Protein AF-A0A5D0I1N1-F1 (afdb_monomer)

pLDDT: mean 94.29, std 5.87, range [53.25, 98.69]

Foldseek 3Di:
DQAPVQLVVLVVCLVVVDAAEAEEQAQDHHPCLQQPDDCVVPNCVVVVVSVVVSVVSRYHYHYNDDDPPPHDVVVCVVDPDDDDPPPDPDDDFDPDPCCPPPPNDDSSLVSNQVSCVVVVHDDDD

Radius of gyration: 16.68 Å; Cα contacts (8 Å, |Δi|>4): 139; chains: 1; bounding box: 36×32×47 Å

Structure (mmCIF, N/CA/C/O backbone):
data_AF-A0A5D0I1N1-F1
#
_entry.id   AF-A0A5D0I1N1-F1
#
loop_
_atom_site.group_PDB
_atom_site.id
_atom_site.type_symbol
_atom_site.label_atom_id
_atom_site.label_alt_id
_atom_site.label_comp_id
_atom_site.label_asym_id
_atom_site.label_entity_id
_atom_site.label_seq_id
_atom_site.pdbx_PDB_ins_code
_atom_site.Cartn_x
_atom_site.Cartn_y
_atom_site.Cartn_z
_atom_site.occupancy
_atom_site.B_iso_or_equiv
_atom_site.auth_seq_id
_atom_site.auth_comp_id
_atom_site.auth_asym_id
_atom_site.auth_atom_id
_atom_site.pdbx_PDB_model_num
ATOM 1 N N . GLY A 1 1 ? -4.688 -3.437 1.118 1.00 97.38 1 GLY A N 1
ATOM 2 C CA . GLY A 1 1 ? -3.971 -2.578 0.165 1.00 97.38 1 GLY A CA 1
ATOM 3 C C . GLY A 1 1 ? -4.110 -1.137 0.588 1.00 97.38 1 GLY A C 1
ATOM 4 O O . GLY A 1 1 ? -5.180 -0.739 1.041 1.00 97.38 1 GLY A O 1
ATOM 5 N N . SER A 1 2 ? -3.038 -0.367 0.449 1.00 98.06 2 SER A N 1
ATOM 6 C CA . SER A 1 2 ? -2.906 0.991 0.983 1.00 98.06 2 SER A CA 1
ATOM 7 C C . SER A 1 2 ? -2.834 2.085 -0.090 1.00 98.06 2 SER A C 1
ATOM 9 O O . SER A 1 2 ? -2.316 3.178 0.135 1.00 98.06 2 SER A O 1
ATOM 11 N N . GLY A 1 3 ? -3.381 1.802 -1.275 1.00 97.75 3 GLY A N 1
ATOM 12 C CA . GLY A 1 3 ? -3.619 2.821 -2.296 1.00 97.75 3 GLY A CA 1
ATOM 13 C C . GLY A 1 3 ? -4.679 3.856 -1.872 1.00 97.75 3 GLY A C 1
ATOM 14 O O . GLY A 1 3 ? -5.233 3.767 -0.772 1.00 97.75 3 GLY A O 1
ATOM 15 N N . PRO A 1 4 ? -5.033 4.806 -2.759 1.00 97.69 4 PRO A N 1
ATOM 16 C CA . PRO A 1 4 ? -5.960 5.900 -2.447 1.00 97.69 4 PRO A CA 1
ATOM 17 C C . PRO A 1 4 ? -7.281 5.431 -1.825 1.00 97.69 4 PRO A C 1
ATOM 19 O O . PRO A 1 4 ? -7.731 5.994 -0.831 1.00 97.69 4 PRO A O 1
ATOM 22 N N . ALA A 1 5 ? -7.864 4.357 -2.372 1.00 98.31 5 ALA A N 1
ATOM 23 C CA . ALA A 1 5 ? -9.110 3.778 -1.875 1.00 98.31 5 ALA A CA 1
ATOM 24 C C . ALA A 1 5 ? -8.976 3.246 -0.438 1.00 98.31 5 ALA A C 1
ATOM 26 O O . ALA A 1 5 ? -9.837 3.519 0.397 1.00 98.31 5 ALA A O 1
ATOM 27 N N . GLY A 1 6 ? -7.882 2.541 -0.132 1.00 98.38 6 GLY A N 1
ATOM 28 C CA . GLY A 1 6 ? -7.627 1.999 1.203 1.00 98.38 6 GLY A CA 1
ATOM 29 C C . GLY A 1 6 ? -7.406 3.100 2.239 1.00 98.38 6 GLY A C 1
ATOM 30 O O . GLY A 1 6 ? -7.993 3.052 3.314 1.00 98.38 6 GLY A O 1
ATOM 31 N N . LEU A 1 7 ? -6.631 4.135 1.894 1.00 98.38 7 LEU A N 1
ATOM 32 C CA . LEU A 1 7 ? -6.376 5.271 2.789 1.00 98.38 7 LEU A CA 1
ATOM 33 C C . LEU A 1 7 ? -7.636 6.104 3.050 1.00 98.38 7 LEU A C 1
ATOM 35 O O . LEU A 1 7 ? -7.888 6.495 4.188 1.00 98.38 7 LEU A O 1
ATOM 39 N N . ALA A 1 8 ? -8.436 6.365 2.012 1.00 98.31 8 ALA A N 1
ATOM 40 C CA . ALA A 1 8 ? -9.696 7.087 2.157 1.00 98.31 8 ALA A CA 1
ATOM 41 C C . ALA A 1 8 ? -10.694 6.300 3.017 1.00 98.31 8 ALA A C 1
ATOM 43 O O . ALA A 1 8 ? -11.256 6.854 3.959 1.00 98.31 8 ALA A O 1
ATOM 44 N N . THR A 1 9 ? -10.855 5.003 2.740 1.00 98.50 9 THR A N 1
ATOM 45 C CA . THR A 1 9 ? -11.726 4.108 3.517 1.00 98.50 9 THR A CA 1
ATOM 46 C C . THR A 1 9 ? -11.301 4.065 4.979 1.00 98.50 9 THR A C 1
ATOM 48 O O . THR A 1 9 ? -12.132 4.255 5.865 1.00 98.50 9 THR A O 1
ATOM 51 N N . ALA A 1 10 ? -10.002 3.879 5.237 1.00 98.50 10 ALA A N 1
ATOM 52 C CA . ALA A 1 10 ? -9.482 3.806 6.593 1.00 98.50 10 ALA A CA 1
ATOM 53 C C . ALA A 1 10 ? -9.760 5.084 7.383 1.00 98.50 10 ALA A C 1
ATOM 55 O O . ALA A 1 10 ? -10.201 5.007 8.525 1.00 98.50 10 ALA A O 1
ATOM 56 N N . GLN A 1 11 ? -9.585 6.253 6.762 1.00 98.44 11 GLN A N 1
ATOM 57 C CA . GLN A 1 11 ? -9.892 7.511 7.427 1.00 98.44 11 GLN A CA 1
ATOM 58 C C . GLN A 1 11 ? -11.383 7.651 7.753 1.00 98.44 11 GLN A C 1
ATOM 60 O O . GLN A 1 11 ? -11.731 8.049 8.862 1.00 98.44 11 GLN A O 1
ATOM 65 N N . GLN A 1 12 ? -12.267 7.349 6.799 1.00 98.44 12 GLN A N 1
ATOM 66 C CA . GLN A 1 12 ? -13.710 7.499 7.009 1.00 98.44 12 GLN A CA 1
ATOM 67 C C . GLN A 1 12 ? -14.210 6.575 8.126 1.00 98.44 12 GLN A C 1
ATOM 69 O O . GLN A 1 12 ? -14.928 7.028 9.014 1.00 98.44 12 GLN A O 1
ATOM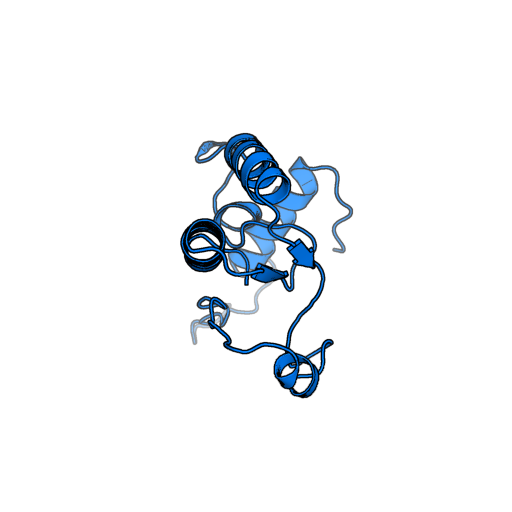 74 N N . LEU A 1 13 ? -13.769 5.314 8.136 1.00 98.38 13 LEU A N 1
ATOM 75 C CA . LEU A 1 13 ? -14.131 4.353 9.181 1.00 98.38 13 LEU A CA 1
ATOM 76 C C . LEU A 1 13 ? -13.554 4.740 10.548 1.00 98.38 13 LEU A C 1
ATOM 78 O O . LEU A 1 13 ? -14.264 4.675 11.549 1.00 98.38 13 LEU A O 1
ATOM 82 N N . ASN A 1 14 ? -12.305 5.206 10.591 1.00 98.25 14 ASN A N 1
ATOM 83 C CA . ASN A 1 14 ? -11.687 5.657 11.835 1.00 98.25 14 ASN A CA 1
ATOM 84 C C . ASN A 1 14 ? -12.425 6.868 12.431 1.00 98.25 14 ASN A C 1
ATOM 86 O O . ASN A 1 14 ? -12.720 6.898 13.622 1.00 98.25 14 ASN A O 1
ATOM 90 N N . ARG A 1 15 ? -12.829 7.833 11.593 1.00 97.75 15 ARG A N 1
ATOM 91 C CA . ARG A 1 15 ? -13.643 8.988 12.020 1.00 97.75 15 ARG A CA 1
ATOM 92 C C . ARG A 1 15 ? -15.049 8.607 12.484 1.00 97.75 15 ARG A C 1
ATOM 94 O O . ARG A 1 15 ? -15.630 9.344 13.272 1.00 97.75 15 ARG A O 1
ATOM 101 N N . ALA A 1 16 ? -15.582 7.483 12.009 1.00 98.19 16 ALA A N 1
ATOM 102 C CA . ALA A 1 16 ? -16.843 6.921 12.483 1.00 98.19 16 ALA A CA 1
ATOM 103 C C . ALA A 1 16 ? -16.701 6.148 13.814 1.00 98.19 16 ALA A C 1
ATOM 105 O O . ALA A 1 16 ? -17.703 5.690 14.355 1.00 98.19 16 ALA A O 1
ATOM 106 N N . GLY A 1 17 ? -15.482 6.023 14.357 1.00 97.94 17 GLY A N 1
ATOM 107 C CA . GLY A 1 17 ? -15.207 5.379 15.644 1.00 97.94 17 GLY A CA 1
ATOM 108 C C . GLY A 1 17 ? -14.769 3.915 15.550 1.00 97.94 17 GLY A C 1
ATOM 109 O O . GLY A 1 17 ? -14.677 3.247 16.577 1.00 97.94 17 GLY A O 1
ATOM 110 N N . HIS A 1 18 ? -14.489 3.398 14.350 1.00 98.38 18 HIS A N 1
ATOM 111 C CA . HIS A 1 18 ? -13.990 2.032 14.178 1.00 98.38 18 HIS A CA 1
ATOM 112 C C . HIS A 1 18 ? -12.469 1.956 14.337 1.00 98.38 18 HIS A C 1
ATOM 114 O O . HIS A 1 18 ? -11.739 2.823 13.863 1.00 98.38 18 HIS A O 1
ATOM 120 N N . THR A 1 19 ? -11.972 0.863 14.916 1.00 98.19 19 THR A N 1
ATOM 121 C CA . THR A 1 19 ? -10.538 0.548 14.907 1.00 98.19 19 THR A CA 1
ATOM 122 C C . THR A 1 19 ? -10.149 -0.052 13.559 1.00 98.19 19 THR A C 1
ATOM 124 O O . THR A 1 19 ? -10.628 -1.120 13.185 1.00 98.19 19 THR A O 1
ATOM 127 N N . VAL A 1 20 ? -9.263 0.621 12.820 1.00 98.56 20 VAL A N 1
ATOM 128 C CA . VAL A 1 20 ? -8.893 0.212 11.458 1.00 98.56 20 VAL A CA 1
ATOM 129 C C . VAL A 1 20 ? -7.448 -0.273 11.390 1.00 98.56 20 VAL A C 1
ATOM 131 O O . VAL A 1 20 ? -6.521 0.414 11.820 1.00 98.56 20 VAL A O 1
ATOM 134 N N . THR A 1 21 ? -7.249 -1.438 10.766 1.00 98.69 21 THR A N 1
ATOM 135 C CA . THR A 1 21 ? -5.931 -1.916 10.327 1.00 98.69 21 THR A CA 1
ATOM 136 C C . THR A 1 21 ? -5.875 -1.990 8.803 1.00 98.69 21 THR A C 1
ATOM 138 O O . THR A 1 21 ? -6.729 -2.607 8.171 1.00 98.69 21 THR A O 1
ATOM 141 N N . VAL A 1 22 ? -4.847 -1.391 8.205 1.00 98.69 22 VAL A N 1
ATOM 142 C CA . VAL A 1 22 ? -4.563 -1.462 6.769 1.00 98.69 22 VAL A CA 1
ATOM 143 C C . VAL A 1 22 ? -3.378 -2.393 6.540 1.00 98.69 22 VAL A C 1
ATOM 145 O O . VAL A 1 22 ? -2.260 -2.112 6.971 1.00 98.69 22 VAL A O 1
ATOM 148 N N . PHE A 1 23 ? -3.619 -3.482 5.816 1.00 98.69 23 PHE A N 1
ATOM 149 C CA . PHE A 1 23 ? -2.580 -4.399 5.350 1.00 98.69 23 PHE A CA 1
ATOM 150 C C . PHE A 1 23 ? -2.061 -3.970 3.974 1.00 98.69 23 PHE A C 1
ATOM 152 O O . PHE A 1 23 ? -2.856 -3.686 3.072 1.00 98.69 23 PHE A O 1
ATOM 159 N N . GLU A 1 24 ? -0.748 -3.928 3.798 1.00 98.31 24 GLU A N 1
ATOM 160 C CA . GLU A 1 24 ? -0.063 -3.584 2.552 1.00 98.31 24 GLU A CA 1
ATOM 161 C C . GLU A 1 24 ? 0.969 -4.657 2.218 1.00 98.31 24 GLU A C 1
ATOM 163 O O . GLU A 1 24 ? 1.768 -5.021 3.075 1.00 98.31 24 GLU A O 1
ATOM 168 N N . ARG A 1 25 ? 0.950 -5.143 0.973 1.00 97.56 25 ARG A N 1
ATOM 169 C CA . ARG A 1 25 ? 1.899 -6.140 0.475 1.00 97.56 25 ARG A CA 1
ATOM 170 C C . ARG A 1 25 ? 3.292 -5.551 0.357 1.00 97.56 25 ARG A C 1
ATOM 172 O O . ARG A 1 25 ? 4.255 -6.250 0.654 1.00 97.56 25 ARG A O 1
ATOM 179 N N . ASP A 1 26 ? 3.392 -4.326 -0.138 1.00 95.75 26 ASP A N 1
ATOM 180 C CA . ASP A 1 26 ? 4.683 -3.704 -0.374 1.00 95.75 26 ASP A CA 1
ATOM 181 C C . ASP A 1 26 ? 5.301 -3.215 0.952 1.00 95.75 26 ASP A C 1
ATOM 183 O O . ASP A 1 26 ? 4.661 -3.174 2.009 1.00 95.75 26 ASP A O 1
ATOM 187 N N . ASP A 1 27 ? 6.582 -2.86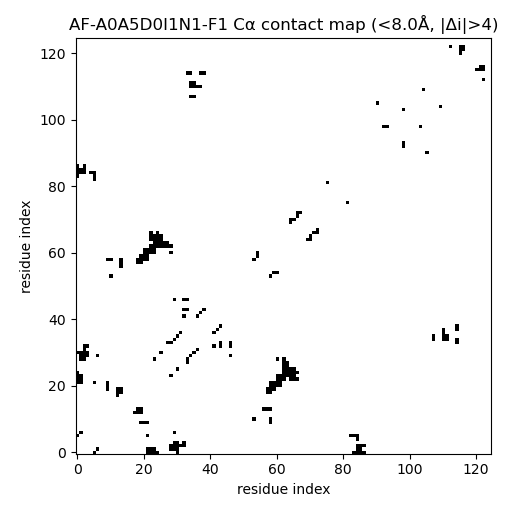3 0.911 1.00 94.88 27 ASP A N 1
ATOM 188 C CA . ASP A 1 27 ? 7.354 -2.412 2.072 1.00 94.88 27 ASP A CA 1
ATOM 189 C C . ASP A 1 27 ? 6.966 -1.002 2.542 1.00 94.88 27 ASP A C 1
ATOM 191 O O . ASP A 1 27 ? 7.272 -0.614 3.669 1.00 94.88 27 ASP A O 1
ATOM 195 N N . GLU A 1 28 ? 6.248 -0.255 1.702 1.00 95.50 28 GLU A N 1
ATOM 196 C CA . GLU A 1 28 ? 5.802 1.109 1.963 1.00 95.50 28 GLU A CA 1
ATOM 197 C C . GLU A 1 28 ? 4.323 1.306 1.657 1.00 95.50 28 GLU A C 1
ATOM 199 O O . GLU A 1 28 ? 3.751 0.712 0.743 1.00 95.50 28 GLU A O 1
ATOM 204 N N . ILE A 1 29 ? 3.726 2.241 2.388 1.00 97.94 29 ILE A N 1
ATOM 205 C CA . ILE A 1 29 ? 2.326 2.614 2.241 1.00 97.94 29 ILE A CA 1
ATOM 206 C C . ILE A 1 29 ? 2.130 3.612 1.087 1.00 97.94 29 ILE A C 1
ATOM 208 O O . ILE A 1 29 ? 2.931 4.523 0.882 1.00 97.94 29 ILE A O 1
ATOM 212 N N . GLY A 1 30 ? 1.013 3.487 0.365 1.00 96.12 30 GLY A N 1
ATOM 213 C CA . GLY A 1 30 ? 0.575 4.445 -0.659 1.00 96.12 30 GLY A CA 1
ATOM 214 C C . GLY A 1 30 ? 0.274 3.825 -2.025 1.00 96.12 30 GLY A C 1
ATOM 215 O O . GLY A 1 30 ? -0.224 4.520 -2.916 1.00 96.12 30 GLY A O 1
ATOM 216 N N . GLY A 1 31 ? 0.550 2.532 -2.214 1.00 96.12 31 GLY A N 1
ATOM 217 C CA . GLY A 1 31 ? 0.325 1.825 -3.478 1.00 96.12 31 GLY A CA 1
ATOM 218 C C . GLY A 1 31 ? 0.959 2.551 -4.670 1.00 96.12 31 GLY A C 1
ATOM 219 O O . GLY A 1 31 ? 2.094 3.022 -4.600 1.00 96.12 31 GLY A O 1
ATOM 220 N N . LEU A 1 32 ? 0.205 2.723 -5.761 1.00 95.06 32 LEU A N 1
ATOM 221 C CA . LEU A 1 32 ? 0.703 3.412 -6.960 1.00 95.06 32 LEU A CA 1
ATOM 222 C C . LEU A 1 32 ? 1.030 4.897 -6.740 1.00 95.06 32 LEU A C 1
ATOM 224 O O . LEU A 1 32 ? 1.836 5.441 -7.491 1.00 95.06 32 LEU A O 1
ATOM 228 N N . LEU A 1 33 ? 0.479 5.554 -5.711 1.00 95.81 33 LEU A N 1
ATOM 229 C CA . LEU A 1 33 ? 0.920 6.912 -5.368 1.00 95.81 33 LEU A CA 1
ATOM 230 C C . LEU A 1 33 ? 2.392 6.912 -4.959 1.00 95.81 33 LEU A C 1
ATOM 232 O O . LEU A 1 33 ? 3.100 7.870 -5.253 1.00 95.81 33 LEU A O 1
ATOM 236 N N . ARG A 1 34 ? 2.860 5.837 -4.309 1.00 94.50 34 ARG A N 1
ATOM 237 C CA . ARG A 1 34 ? 4.256 5.668 -3.908 1.00 94.50 34 ARG A CA 1
ATOM 238 C C . ARG A 1 34 ? 5.093 5.070 -5.033 1.00 94.50 34 ARG A C 1
ATOM 240 O O . ARG A 1 34 ? 6.034 5.735 -5.443 1.00 94.50 34 ARG A O 1
ATOM 247 N N . TYR A 1 35 ? 4.723 3.913 -5.578 1.00 93.56 35 TYR A N 1
ATOM 248 C CA . TYR A 1 35 ? 5.579 3.176 -6.522 1.00 93.56 35 TYR A CA 1
ATOM 249 C C . TYR A 1 35 ? 5.246 3.338 -8.013 1.00 93.56 35 TYR A C 1
ATOM 251 O O . TYR A 1 35 ? 6.036 2.926 -8.854 1.00 93.56 35 TYR A O 1
ATOM 259 N N . GLY A 1 36 ? 4.106 3.937 -8.368 1.00 93.00 36 GLY A N 1
ATOM 260 C CA . GLY A 1 36 ? 3.699 4.112 -9.768 1.00 93.00 36 GLY A CA 1
ATOM 261 C C . GLY A 1 36 ? 3.943 5.519 -10.314 1.00 93.00 36 GLY A C 1
ATOM 262 O O . GLY A 1 36 ? 4.502 5.685 -11.392 1.00 93.00 36 GLY A O 1
ATOM 263 N N . ILE A 1 37 ? 3.505 6.555 -9.596 1.00 93.88 37 ILE A N 1
ATOM 264 C CA . ILE A 1 37 ? 3.584 7.945 -10.072 1.00 93.88 37 ILE A CA 1
ATOM 265 C C . ILE A 1 37 ? 4.996 8.497 -9.821 1.00 93.88 37 ILE A C 1
ATOM 267 O O . ILE A 1 37 ? 5.428 8.454 -8.683 1.00 93.88 37 ILE A O 1
ATOM 271 N N . PRO A 1 38 ? 5.726 9.064 -10.791 1.00 91.00 38 PRO A N 1
ATOM 272 C CA . PRO A 1 38 ? 7.067 9.608 -10.537 1.00 91.00 38 PRO A CA 1
ATOM 273 C C . PRO A 1 38 ? 7.097 10.834 -9.605 1.00 91.00 38 PRO A C 1
ATOM 275 O O . PRO A 1 38 ? 6.147 11.620 -9.574 1.00 91.00 38 PRO A O 1
ATOM 278 N N . ASN A 1 39 ? 8.224 11.055 -8.913 1.00 87.56 39 ASN A N 1
ATOM 279 C CA . ASN A 1 39 ? 8.396 12.163 -7.955 1.00 87.56 39 ASN A CA 1
ATOM 280 C C . ASN A 1 39 ? 8.193 13.552 -8.581 1.00 87.56 39 ASN A C 1
ATOM 282 O O . ASN A 1 39 ? 7.588 14.409 -7.949 1.00 87.56 39 ASN A O 1
ATOM 286 N N . PHE A 1 40 ? 8.623 13.764 -9.831 1.00 88.69 40 PHE A N 1
ATOM 287 C CA . PHE A 1 40 ? 8.448 15.049 -10.527 1.00 88.69 40 PHE A CA 1
ATOM 288 C C . PHE A 1 40 ? 6.976 15.405 -10.793 1.00 88.69 40 PHE A C 1
ATOM 290 O O . PHE A 1 40 ? 6.662 16.553 -11.090 1.00 88.69 40 PHE A O 1
ATOM 297 N N . LYS A 1 41 ? 6.071 14.418 -10.734 1.00 93.44 41 LYS A N 1
ATOM 298 C CA . LYS A 1 41 ? 4.625 14.624 -10.873 1.00 93.44 41 LYS A CA 1
ATOM 299 C C . LYS A 1 41 ? 3.930 14.695 -9.517 1.00 93.44 41 LYS A C 1
ATOM 301 O O . LYS A 1 41 ? 2.931 15.395 -9.382 1.00 93.44 41 LYS A O 1
ATOM 306 N N . MET A 1 42 ? 4.420 13.936 -8.538 1.00 92.56 42 MET A N 1
ATOM 307 C CA . MET A 1 42 ? 3.870 13.900 -7.190 1.00 92.56 42 MET A CA 1
ATOM 308 C C . MET A 1 42 ? 4.967 13.600 -6.170 1.00 92.56 42 MET A C 1
ATOM 310 O O . MET A 1 42 ? 5.479 12.479 -6.093 1.00 92.56 42 MET A O 1
ATOM 314 N N . GLU A 1 43 ? 5.275 14.597 -5.349 1.00 92.31 43 GLU A N 1
ATOM 315 C CA . GLU A 1 43 ? 6.240 14.476 -4.262 1.00 92.31 43 GLU A CA 1
ATOM 316 C C . GLU A 1 43 ? 5.752 13.492 -3.195 1.00 92.31 43 GLU A C 1
ATOM 318 O O . GLU A 1 43 ? 4.591 13.496 -2.771 1.00 92.31 43 GLU A O 1
ATOM 323 N N . LYS A 1 44 ? 6.658 12.623 -2.742 1.00 92.44 44 LYS A N 1
ATOM 324 C CA . LYS A 1 44 ? 6.319 11.530 -1.822 1.00 92.44 44 LYS A CA 1
ATOM 325 C C . LYS A 1 44 ? 6.125 11.990 -0.389 1.00 92.44 44 LYS A C 1
ATOM 327 O O . LYS A 1 44 ? 5.358 11.349 0.327 1.00 92.44 44 LYS A O 1
ATOM 332 N N . GLU A 1 45 ? 6.692 13.138 -0.034 1.00 94.25 45 GLU A N 1
ATOM 333 C CA . GLU A 1 45 ? 6.489 13.795 1.258 1.00 94.25 45 GLU A CA 1
ATOM 334 C C . GLU A 1 45 ? 5.012 14.126 1.511 1.00 94.25 45 GLU A C 1
ATOM 336 O O . GLU A 1 45 ? 4.542 14.082 2.647 1.00 94.25 45 GLU A O 1
ATOM 341 N N . ILE A 1 46 ? 4.228 14.383 0.454 1.00 95.00 46 ILE A N 1
ATOM 342 C CA . ILE A 1 46 ? 2.780 14.610 0.570 1.00 95.00 46 ILE A CA 1
ATOM 343 C C . ILE A 1 46 ? 2.083 13.358 1.118 1.00 95.00 46 ILE A C 1
ATOM 345 O O . ILE A 1 46 ? 1.163 13.464 1.936 1.00 95.00 46 ILE A O 1
ATOM 349 N N . ILE A 1 47 ? 2.535 12.177 0.688 1.00 96.00 47 ILE A N 1
ATOM 350 C CA . ILE A 1 47 ? 2.040 10.889 1.178 1.00 96.00 47 ILE A CA 1
ATOM 351 C C . ILE A 1 47 ? 2.453 10.731 2.639 1.00 96.00 47 ILE A C 1
ATOM 353 O O . ILE A 1 47 ? 1.591 10.488 3.477 1.00 96.00 47 ILE A O 1
ATOM 357 N N . ASP A 1 48 ? 3.727 10.951 2.967 1.00 96.38 48 ASP A N 1
ATOM 358 C CA . ASP A 1 48 ? 4.242 10.787 4.333 1.00 96.38 48 ASP A CA 1
ATOM 359 C C . ASP A 1 48 ? 3.531 11.706 5.332 1.00 96.38 48 ASP A C 1
ATOM 361 O O . ASP A 1 48 ? 3.084 11.252 6.387 1.00 96.38 48 ASP A O 1
ATOM 365 N N . ARG A 1 49 ? 3.307 12.972 4.960 1.00 97.69 49 ARG A N 1
ATOM 366 C CA . ARG A 1 49 ? 2.525 13.927 5.755 1.00 97.69 49 ARG A CA 1
ATOM 367 C C . ARG A 1 49 ? 1.108 13.422 6.009 1.00 97.69 49 ARG A C 1
ATOM 369 O O . ARG A 1 49 ? 0.603 13.516 7.126 1.00 97.69 49 ARG A O 1
ATOM 376 N N . ARG A 1 50 ? 0.449 12.876 4.983 1.00 97.12 50 ARG A N 1
ATOM 377 C CA . ARG A 1 50 ? -0.897 12.314 5.130 1.00 97.12 50 ARG A CA 1
ATOM 378 C C . ARG A 1 50 ? -0.890 11.086 6.037 1.00 97.12 50 ARG A C 1
ATOM 380 O O . ARG A 1 50 ? -1.776 10.956 6.875 1.00 97.12 50 ARG A O 1
ATOM 387 N N . LEU A 1 51 ? 0.103 10.214 5.900 1.00 97.94 51 LEU A N 1
ATOM 388 C CA . LEU A 1 51 ? 0.237 9.014 6.720 1.00 97.94 51 LEU A CA 1
ATOM 389 C C . LEU A 1 51 ? 0.532 9.329 8.181 1.00 97.94 51 LEU A C 1
ATOM 391 O O . LEU A 1 51 ? 0.001 8.643 9.048 1.00 97.94 51 LEU A O 1
ATOM 395 N N . ALA A 1 52 ? 1.320 10.367 8.464 1.00 98.31 52 ALA A N 1
ATOM 396 C CA . ALA A 1 52 ? 1.560 10.826 9.827 1.00 98.31 52 ALA A CA 1
ATOM 397 C C . ALA A 1 52 ? 0.245 11.205 10.527 1.00 98.31 52 ALA A C 1
ATOM 399 O O . ALA A 1 52 ? 0.006 10.769 11.650 1.00 98.31 52 ALA A O 1
ATOM 400 N N . ILE A 1 53 ? -0.642 11.924 9.829 1.00 98.19 53 ILE A N 1
ATOM 401 C CA . ILE A 1 53 ? -1.975 12.271 10.342 1.00 98.19 53 ILE A CA 1
ATOM 402 C C . ILE A 1 53 ? -2.806 11.006 10.584 1.00 98.19 53 ILE A C 1
ATOM 404 O O . ILE A 1 53 ? -3.318 10.823 11.679 1.00 98.19 53 ILE A O 1
ATOM 408 N N . LEU A 1 54 ? -2.897 10.102 9.602 1.00 98.31 54 LEU A N 1
ATOM 409 C CA . LEU A 1 54 ? -3.702 8.877 9.734 1.00 98.31 54 LEU A CA 1
ATOM 410 C C . LEU A 1 54 ? -3.214 7.967 10.874 1.00 98.31 54 LEU A C 1
ATOM 412 O O . LEU A 1 54 ? -4.024 7.380 11.586 1.00 98.31 54 LEU A O 1
ATOM 416 N N . LYS A 1 55 ? -1.895 7.870 11.074 1.00 98.25 55 LYS A N 1
ATOM 417 C CA . LYS A 1 55 ? -1.302 7.143 12.204 1.00 98.25 55 LYS A CA 1
ATOM 418 C C . LYS A 1 55 ? -1.631 7.816 13.537 1.00 98.25 55 LYS A C 1
ATOM 420 O O . LYS A 1 55 ? -1.998 7.125 14.479 1.00 98.25 55 LYS A O 1
ATOM 425 N N . ALA A 1 56 ? -1.536 9.146 13.609 1.00 98.12 56 ALA A N 1
ATOM 426 C CA . ALA A 1 56 ? -1.886 9.907 14.809 1.00 98.12 56 ALA A CA 1
ATOM 427 C C . ALA A 1 56 ? -3.386 9.818 15.146 1.00 98.12 56 ALA A 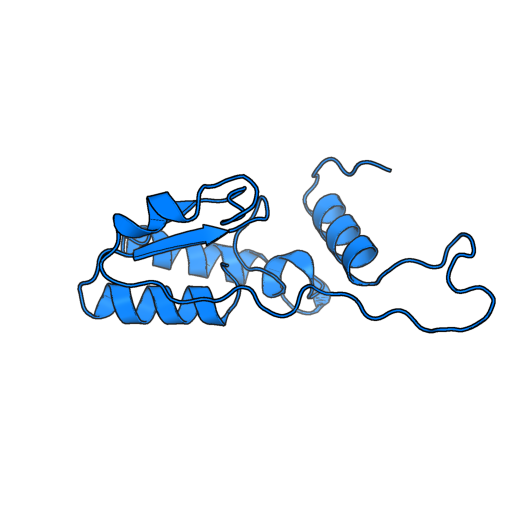C 1
ATOM 429 O O . ALA A 1 56 ? -3.752 9.833 16.316 1.00 98.12 56 ALA A O 1
ATOM 430 N N . GLU A 1 57 ? -4.243 9.666 14.133 1.00 97.38 57 GLU A N 1
ATOM 431 C CA . GLU A 1 57 ? -5.676 9.396 14.292 1.00 97.38 57 GLU A CA 1
ATOM 432 C C . GLU A 1 57 ? -5.970 7.968 14.811 1.00 97.38 57 GLU A C 1
ATOM 434 O O . GLU A 1 57 ? -7.117 7.683 15.148 1.00 97.38 57 GLU A O 1
ATOM 439 N N . GLY A 1 58 ? -4.970 7.079 14.902 1.00 97.62 58 GLY A N 1
ATOM 440 C CA . GLY A 1 58 ? -5.102 5.729 15.471 1.00 97.62 58 GLY A CA 1
ATOM 441 C C . GLY A 1 58 ? -5.155 4.582 14.454 1.00 97.62 58 GLY A C 1
ATOM 442 O O . GLY A 1 58 ? -5.327 3.427 14.845 1.00 97.62 58 GLY A O 1
ATOM 443 N N . ILE A 1 59 ? -4.979 4.855 13.155 1.00 98.62 59 ILE A N 1
ATOM 444 C CA . ILE A 1 59 ? -5.000 3.810 12.121 1.00 98.62 59 ILE A CA 1
ATOM 445 C C . ILE A 1 59 ? -3.705 2.994 12.173 1.00 98.62 59 ILE A C 1
ATOM 447 O O . ILE A 1 59 ? -2.598 3.529 12.070 1.00 98.62 59 ILE A O 1
ATOM 451 N N . THR A 1 60 ? -3.847 1.671 12.260 1.00 98.56 60 THR A N 1
ATOM 452 C CA . THR A 1 60 ? -2.713 0.741 12.246 1.00 98.56 60 THR A CA 1
ATOM 453 C C . THR A 1 60 ? -2.354 0.360 10.814 1.00 98.56 60 THR A C 1
ATOM 455 O O . THR A 1 60 ? -3.213 -0.051 10.037 1.00 98.56 60 THR A O 1
ATOM 458 N N . PHE A 1 61 ? -1.073 0.435 10.460 1.00 98.56 61 PHE A N 1
ATOM 459 C CA . PHE A 1 61 ? -0.565 0.002 9.157 1.00 98.56 61 PHE A CA 1
ATOM 460 C C . PHE A 1 61 ? 0.369 -1.194 9.330 1.00 98.56 61 PHE A C 1
ATOM 462 O O . PHE A 1 61 ? 1.281 -1.148 10.153 1.00 98.56 61 PHE A O 1
ATOM 469 N N . LYS A 1 62 ? 0.159 -2.247 8.537 1.00 98.31 62 LYS A N 1
ATOM 470 C CA . LYS A 1 62 ? 1.021 -3.434 8.483 1.00 98.31 62 LYS A CA 1
ATOM 471 C C . LYS A 1 62 ? 1.531 -3.618 7.053 1.00 98.31 62 LYS A C 1
ATOM 473 O O . LYS A 1 62 ? 0.755 -4.003 6.182 1.00 98.31 62 LYS A O 1
ATOM 478 N N . THR A 1 63 ? 2.802 -3.300 6.817 1.00 98.19 63 THR A N 1
ATOM 479 C CA . THR A 1 63 ? 3.491 -3.468 5.523 1.00 98.19 63 THR A CA 1
ATOM 480 C C . THR A 1 63 ? 4.095 -4.863 5.390 1.00 98.19 63 THR A C 1
ATOM 482 O O . THR A 1 63 ? 4.192 -5.592 6.377 1.00 98.19 63 THR A O 1
ATOM 485 N N . ASN A 1 64 ? 4.518 -5.241 4.181 1.00 97.75 64 ASN A N 1
ATOM 486 C CA . ASN A 1 64 ? 5.010 -6.587 3.862 1.00 97.75 64 ASN A CA 1
ATOM 487 C C . ASN A 1 64 ? 3.987 -7.711 4.133 1.00 97.75 64 ASN A C 1
ATOM 489 O O . ASN A 1 64 ? 4.355 -8.876 4.294 1.00 97.75 64 ASN A O 1
ATOM 493 N N . VAL A 1 65 ? 2.694 -7.378 4.172 1.00 98.19 65 VAL A N 1
ATOM 494 C CA . VAL A 1 65 ? 1.579 -8.299 4.406 1.00 98.19 65 VAL A CA 1
ATOM 495 C C . VAL A 1 65 ? 0.735 -8.448 3.142 1.00 98.19 65 VAL A C 1
ATOM 497 O O . VAL A 1 65 ? -0.134 -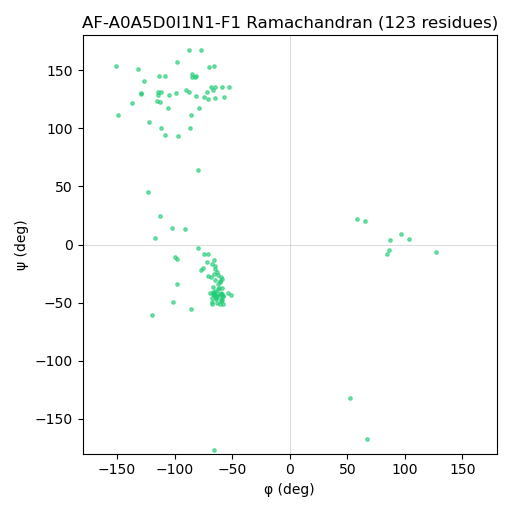7.634 2.827 1.00 98.19 65 VAL A O 1
ATOM 500 N N . ASN A 1 66 ? 0.968 -9.543 2.429 1.00 97.56 66 ASN A N 1
ATOM 501 C CA . ASN A 1 66 ? 0.188 -10.000 1.292 1.00 97.56 66 ASN A CA 1
ATOM 502 C C . ASN A 1 66 ? -0.837 -11.052 1.736 1.00 97.56 66 ASN A C 1
ATOM 504 O O . ASN A 1 66 ? -0.549 -12.250 1.826 1.00 97.56 66 ASN A O 1
ATOM 508 N N . VAL A 1 67 ? -2.043 -10.578 2.029 1.00 97.75 67 VAL A N 1
ATOM 509 C CA . VAL A 1 67 ? -3.175 -11.405 2.455 1.00 97.75 67 VAL A CA 1
ATOM 510 C C . VAL A 1 67 ? -3.475 -12.487 1.413 1.00 97.75 67 VAL A C 1
ATOM 512 O O . VAL A 1 67 ? -3.650 -12.192 0.235 1.00 97.75 67 VAL A O 1
ATOM 515 N N . GLY A 1 68 ? -3.539 -13.742 1.857 1.00 96.62 68 GLY A N 1
ATOM 516 C CA . GLY A 1 68 ? -3.694 -14.923 1.006 1.00 96.62 68 GLY A CA 1
ATOM 517 C C . GLY A 1 68 ? -2.388 -15.493 0.448 1.00 96.62 68 GLY A C 1
ATOM 518 O O . GLY A 1 68 ? -2.429 -16.551 -0.171 1.00 96.62 68 GLY A O 1
ATOM 519 N N . VAL A 1 69 ? -1.241 -14.839 0.676 1.00 97.19 69 VAL A N 1
ATOM 520 C CA . VAL A 1 69 ? 0.079 -15.313 0.222 1.00 97.19 69 VAL A CA 1
ATOM 521 C C . VAL A 1 69 ? 1.026 -15.551 1.396 1.00 97.19 69 VAL A C 1
ATOM 523 O O . VAL A 1 69 ? 1.467 -16.676 1.597 1.00 97.19 69 VAL A O 1
ATOM 526 N N . ASN A 1 70 ? 1.331 -14.518 2.186 1.00 97.25 70 ASN A N 1
ATOM 527 C CA . ASN A 1 70 ? 2.176 -14.632 3.386 1.00 97.25 70 ASN A CA 1
ATOM 528 C C . ASN A 1 70 ? 1.429 -14.273 4.684 1.00 97.25 70 ASN A C 1
ATOM 530 O O . ASN A 1 70 ? 2.032 -14.221 5.752 1.00 97.25 70 ASN A O 1
ATOM 534 N N . TYR A 1 71 ? 0.121 -14.034 4.589 1.00 97.56 71 TYR A N 1
ATOM 535 C CA . TYR A 1 71 ? -0.776 -13.814 5.717 1.00 97.56 71 TYR A CA 1
ATOM 536 C C . TYR A 1 71 ? -2.073 -14.576 5.478 1.00 97.56 71 TYR A C 1
ATOM 538 O O . TYR A 1 71 ? -2.717 -14.379 4.445 1.00 97.56 71 TYR A O 1
ATOM 546 N N . ASP A 1 72 ? -2.430 -15.476 6.394 1.00 97.62 72 ASP A N 1
ATOM 547 C CA . ASP A 1 72 ? -3.571 -16.375 6.212 1.00 97.62 72 ASP A CA 1
ATOM 548 C C . ASP A 1 72 ? -4.889 -15.580 6.209 1.00 97.62 72 ASP A C 1
ATOM 550 O O . ASP A 1 72 ? -5.142 -14.729 7.060 1.00 97.62 72 ASP A O 1
ATOM 554 N N . VAL A 1 73 ? -5.756 -15.872 5.239 1.00 97.06 73 VAL A N 1
ATOM 5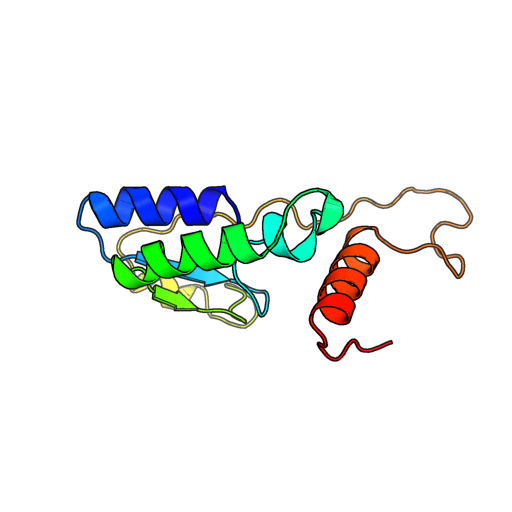55 C CA . VAL A 1 73 ? -7.094 -15.275 5.118 1.00 97.06 73 VAL A CA 1
ATOM 556 C C . VAL A 1 73 ? -7.948 -15.578 6.353 1.00 97.06 73 VAL A C 1
ATOM 558 O O . VAL A 1 73 ? -8.818 -14.785 6.705 1.00 97.06 73 VAL A O 1
ATOM 561 N N . LYS A 1 74 ? -7.704 -16.698 7.048 1.00 97.56 74 LYS A N 1
ATOM 562 C CA . LYS A 1 74 ? -8.416 -17.051 8.286 1.00 97.56 74 LYS A CA 1
ATOM 563 C C . LYS A 1 74 ? -8.216 -16.024 9.397 1.00 97.56 74 LYS A C 1
ATOM 565 O O . LYS A 1 74 ? -9.152 -15.809 10.162 1.00 97.56 74 LYS A O 1
ATOM 570 N N . GLU A 1 75 ? -7.064 -15.359 9.444 1.00 97.19 75 GLU A N 1
ATOM 571 C CA . GLU A 1 75 ? -6.777 -14.297 10.416 1.00 97.19 75 GLU A CA 1
ATOM 572 C 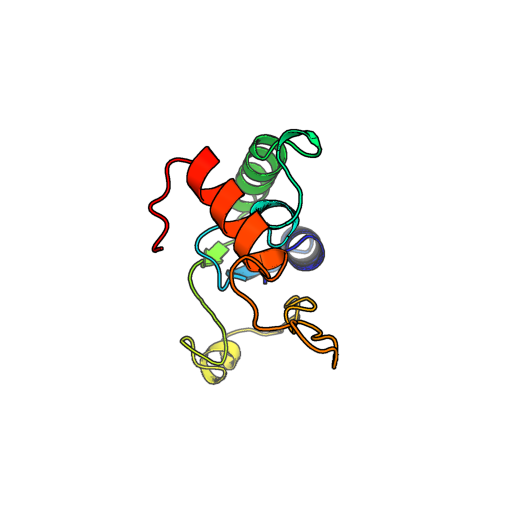C . GLU A 1 75 ? -7.723 -13.098 10.249 1.00 97.19 75 GLU A C 1
ATOM 574 O O . GLU A 1 75 ? -7.991 -12.370 11.202 1.00 97.19 75 GLU A O 1
ATOM 579 N N . LEU A 1 76 ? -8.306 -12.914 9.057 1.00 96.69 76 LEU A N 1
ATOM 580 C CA . LEU A 1 76 ? -9.280 -11.848 8.816 1.00 96.69 76 LEU A CA 1
ATOM 581 C C . LEU A 1 76 ? -10.597 -12.053 9.574 1.00 96.69 76 LEU A C 1
ATOM 583 O O . LEU A 1 76 ? -11.348 -11.097 9.733 1.00 96.69 76 LEU A O 1
ATOM 587 N N . LYS A 1 77 ? -10.876 -13.267 10.073 1.00 96.56 77 LYS A N 1
ATOM 588 C CA . LYS A 1 77 ? -12.055 -13.537 10.912 1.00 96.56 77 LYS A CA 1
ATOM 589 C C . LYS A 1 77 ? -12.007 -12.818 12.263 1.00 96.56 77 LYS A C 1
ATOM 591 O O . LYS A 1 77 ? -13.023 -12.770 12.943 1.00 96.56 77 LYS A O 1
ATOM 596 N N . ALA A 1 78 ? -10.849 -12.280 12.651 1.00 97.06 78 ALA A N 1
ATOM 597 C CA . ALA A 1 78 ? -10.703 -11.445 13.839 1.00 97.06 78 ALA A CA 1
ATOM 598 C C . ALA A 1 78 ? -11.275 -10.022 13.665 1.00 97.06 78 ALA A C 1
ATOM 600 O O . ALA A 1 78 ? -11.318 -9.273 14.636 1.00 97.06 78 ALA A O 1
ATOM 601 N N . PHE A 1 79 ? -11.684 -9.636 12.451 1.00 98.00 79 PHE A N 1
ATOM 602 C CA . PHE A 1 79 ? -12.271 -8.330 12.152 1.00 98.00 79 PHE A CA 1
ATOM 603 C C . PHE A 1 79 ? -13.772 -8.459 11.877 1.00 98.00 79 PHE A C 1
ATOM 605 O O . PHE A 1 79 ? -14.206 -9.411 11.230 1.00 98.00 79 PHE A O 1
ATOM 612 N N . ASP A 1 80 ? -14.552 -7.457 12.286 1.00 98.25 80 ASP A N 1
ATOM 613 C CA . ASP A 1 80 ? -16.001 -7.418 12.038 1.00 98.25 80 ASP A CA 1
ATOM 614 C C . ASP A 1 80 ? -16.349 -7.238 10.551 1.00 98.25 80 ASP A C 1
ATOM 616 O O . ASP A 1 80 ? -17.406 -7.663 10.086 1.00 98.25 80 ASP A O 1
ATOM 620 N N . ALA A 1 81 ? -15.461 -6.593 9.789 1.00 97.81 81 ALA A N 1
ATOM 621 C CA . ALA A 1 81 ? -15.636 -6.337 8.366 1.00 97.81 81 ALA A CA 1
ATOM 622 C C . ALA A 1 81 ? -14.291 -6.258 7.633 1.00 97.81 81 ALA A C 1
ATOM 624 O O . ALA A 1 81 ? -13.265 -5.880 8.200 1.00 97.81 81 ALA A O 1
ATOM 625 N N . VAL A 1 82 ? -14.315 -6.564 6.332 1.00 98.00 82 VAL A N 1
ATOM 626 C CA . VAL A 1 82 ? -13.147 -6.495 5.444 1.00 98.00 82 VAL A CA 1
ATOM 627 C C . VAL A 1 82 ? -13.500 -5.690 4.199 1.00 98.00 82 VAL A C 1
ATOM 629 O O . VAL A 1 82 ? -14.486 -5.979 3.526 1.00 98.00 82 VAL A O 1
ATOM 632 N N . VAL A 1 83 ? -12.658 -4.710 3.855 1.00 98.19 83 VAL A N 1
ATOM 633 C CA . VAL A 1 83 ? -12.767 -3.944 2.605 1.00 98.19 83 VAL A CA 1
ATOM 634 C C . VAL A 1 83 ? -11.578 -4.266 1.703 1.00 98.19 83 VAL A C 1
ATOM 636 O O . VAL A 1 83 ? -10.418 -4.082 2.079 1.00 98.19 83 VAL A O 1
ATOM 639 N N . LEU A 1 84 ? -11.858 -4.748 0.492 1.00 97.50 84 LEU A N 1
ATOM 640 C CA . LEU A 1 84 ? -10.826 -5.114 -0.475 1.00 97.50 84 LEU A CA 1
ATOM 641 C C . LEU A 1 84 ? -10.391 -3.893 -1.293 1.00 97.50 84 LEU A C 1
ATOM 643 O O . LEU A 1 84 ? -11.128 -3.377 -2.128 1.00 97.50 84 LEU A O 1
ATOM 647 N N . CYS A 1 85 ? -9.151 -3.454 -1.077 1.00 97.75 85 CYS A N 1
ATOM 648 C CA . CYS A 1 85 ? -8.528 -2.336 -1.796 1.00 97.75 85 CYS A CA 1
ATOM 649 C C . CYS A 1 85 ? -7.221 -2.767 -2.486 1.00 97.75 85 CYS A C 1
ATOM 651 O O . CYS A 1 85 ? -6.193 -2.104 -2.345 1.00 97.75 85 CYS A O 1
ATOM 653 N N . GLY A 1 86 ? -7.233 -3.923 -3.161 1.00 95.38 86 GLY A N 1
ATOM 654 C CA . GLY A 1 86 ? -6.048 -4.519 -3.802 1.00 95.38 86 GLY A CA 1
ATOM 655 C C . GLY A 1 86 ? -5.612 -3.848 -5.111 1.00 95.38 86 GLY A C 1
ATOM 656 O O . GLY A 1 86 ? -4.452 -3.956 -5.495 1.00 95.38 86 GLY A O 1
ATOM 657 N N . GLY A 1 87 ? -6.513 -3.113 -5.770 1.00 95.69 87 GLY A N 1
ATOM 658 C CA . GLY A 1 87 ? -6.246 -2.514 -7.080 1.00 95.69 87 GLY A CA 1
ATOM 659 C C . GLY A 1 87 ? -6.090 -3.556 -8.197 1.00 95.69 87 GLY A C 1
ATOM 660 O O . GLY A 1 87 ? -6.419 -4.725 -8.020 1.00 95.69 87 GLY A O 1
ATOM 661 N N . ALA A 1 88 ? -5.598 -3.115 -9.357 1.00 93.88 88 ALA A N 1
ATOM 662 C CA . ALA A 1 88 ? -5.358 -3.960 -10.526 1.00 93.88 88 ALA A CA 1
ATOM 663 C C . ALA A 1 88 ? -3.848 -4.142 -10.734 1.00 93.88 88 ALA A C 1
ATOM 665 O O . ALA A 1 88 ? -3.189 -3.288 -11.323 1.00 93.88 88 ALA A O 1
ATOM 666 N N . THR A 1 89 ? -3.291 -5.228 -10.196 1.00 89.25 89 THR A N 1
ATOM 667 C CA . THR A 1 89 ? -1.844 -5.504 -10.262 1.00 89.25 89 THR A CA 1
ATOM 668 C C . THR A 1 89 ? -1.457 -6.465 -11.378 1.00 89.25 89 THR A C 1
ATOM 670 O O . THR A 1 89 ? -0.271 -6.630 -11.655 1.00 89.25 89 THR A O 1
ATOM 673 N N . GLU A 1 90 ? -2.440 -7.130 -11.984 1.00 90.38 90 GLU A N 1
ATOM 674 C CA . GLU A 1 90 ? -2.207 -8.056 -13.084 1.00 90.38 90 GLU A CA 1
ATOM 675 C C . GLU A 1 90 ? -1.798 -7.283 -14.338 1.00 90.38 90 GLU A C 1
ATOM 677 O O . GLU A 1 90 ? -2.468 -6.341 -14.774 1.00 90.38 90 GLU A O 1
ATOM 682 N N . ARG A 1 91 ? -0.647 -7.661 -14.890 1.00 88.50 91 ARG A N 1
ATOM 683 C CA . ARG A 1 91 ? -0.055 -7.006 -16.052 1.00 88.50 91 ARG A CA 1
ATOM 684 C C . ARG A 1 91 ? -0.659 -7.585 -17.316 1.00 88.50 91 ARG A C 1
ATOM 686 O O . ARG A 1 91 ? -0.950 -8.774 -17.387 1.00 88.50 91 ARG A O 1
ATOM 693 N N . ARG A 1 92 ? -0.790 -6.748 -18.339 1.00 88.38 92 ARG A N 1
ATOM 694 C CA . ARG A 1 92 ? -1.175 -7.195 -19.678 1.00 88.38 92 ARG A CA 1
ATOM 695 C C . ARG A 1 92 ? 0.079 -7.317 -20.529 1.00 88.38 92 ARG A C 1
ATOM 697 O O . ARG A 1 92 ? 0.875 -6.383 -20.570 1.00 88.38 92 ARG A O 1
ATOM 704 N N . SER A 1 93 ? 0.232 -8.452 -21.201 1.00 84.75 93 SER A N 1
ATOM 705 C CA . SER A 1 93 ? 1.256 -8.638 -22.230 1.00 84.75 93 SER A CA 1
ATOM 706 C C . SER A 1 93 ? 0.655 -8.425 -23.620 1.00 84.75 93 SER A C 1
ATOM 708 O O . SER A 1 93 ? -0.561 -8.538 -23.800 1.00 84.75 93 SER A O 1
ATOM 710 N N . LEU A 1 94 ? 1.502 -8.103 -24.595 1.00 87.12 94 LEU A N 1
ATOM 711 C CA . LEU A 1 94 ? 1.119 -7.987 -25.999 1.00 87.12 94 LEU A CA 1
ATOM 712 C C . LEU A 1 94 ? 1.630 -9.221 -26.755 1.00 87.12 94 LEU A C 1
ATOM 714 O O . LEU A 1 94 ? 2.815 -9.535 -26.648 1.00 87.12 94 LEU A O 1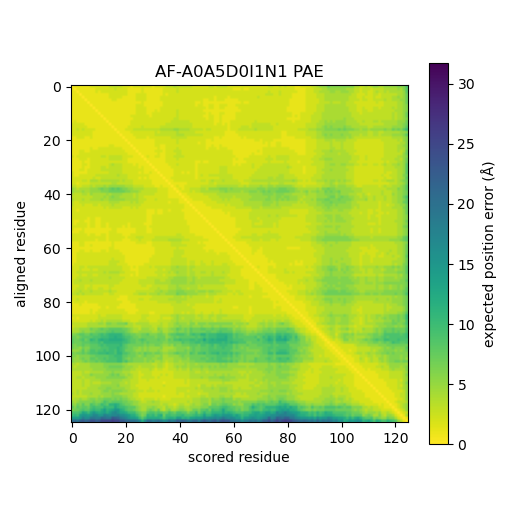
ATOM 718 N N . PRO A 1 95 ? 0.780 -9.927 -27.525 1.00 88.88 95 PRO A N 1
ATOM 719 C CA . PRO A 1 95 ? 1.186 -11.114 -28.274 1.00 88.88 95 PRO A CA 1
ATOM 720 C C . PRO A 1 95 ? 1.910 -10.712 -29.567 1.00 88.88 95 PRO A C 1
ATOM 722 O O . PRO A 1 95 ? 1.418 -10.930 -30.672 1.00 88.88 95 PRO A O 1
ATOM 725 N N . THR A 1 96 ? 3.065 -10.063 -29.432 1.00 93.00 96 THR A N 1
ATOM 726 C CA . THR A 1 96 ? 3.847 -9.523 -30.550 1.00 93.00 96 THR A CA 1
ATOM 727 C C . THR A 1 96 ? 5.285 -10.032 -30.502 1.00 93.00 96 THR A C 1
ATOM 729 O O . THR A 1 96 ? 5.862 -10.084 -29.413 1.00 93.00 96 THR A O 1
ATOM 732 N N . PRO A 1 97 ? 5.902 -10.371 -31.651 1.00 94.94 97 PRO A N 1
ATOM 733 C CA . PRO A 1 97 ? 7.312 -10.748 -31.693 1.00 94.94 97 PRO A CA 1
ATOM 734 C C . PRO A 1 97 ? 8.204 -9.699 -31.017 1.00 94.94 97 PRO A C 1
ATOM 736 O O . PRO A 1 97 ? 8.027 -8.502 -31.237 1.00 94.94 97 PRO A O 1
ATOM 739 N N . GLY A 1 98 ? 9.157 -10.156 -30.201 1.00 91.75 98 GLY A N 1
ATOM 740 C CA . GLY A 1 98 ? 10.076 -9.285 -29.462 1.00 91.75 98 GLY A CA 1
ATOM 741 C C . GLY A 1 98 ? 9.573 -8.805 -28.097 1.00 91.75 98 GLY A C 1
ATOM 742 O O . GLY A 1 98 ? 10.283 -8.043 -27.454 1.00 91.75 98 GLY A O 1
ATOM 743 N N . ILE A 1 99 ? 8.401 -9.251 -27.622 1.00 91.38 99 ILE A N 1
ATOM 744 C CA . ILE A 1 99 ? 7.893 -8.880 -26.287 1.00 91.38 99 ILE A CA 1
ATOM 745 C C . ILE A 1 99 ? 8.798 -9.350 -25.133 1.00 91.38 99 ILE A C 1
ATOM 747 O O . ILE A 1 99 ? 8.835 -8.700 -24.094 1.00 91.38 99 ILE A O 1
ATOM 751 N N . ASP A 1 100 ? 9.562 -10.422 -25.350 1.00 90.25 100 ASP A N 1
ATOM 752 C CA . ASP A 1 100 ? 10.522 -10.980 -24.387 1.00 90.25 100 ASP A CA 1
ATOM 753 C C . ASP A 1 100 ? 11.982 -10.604 -24.721 1.00 90.25 100 ASP A C 1
ATOM 755 O O . ASP A 1 100 ? 12.919 -11.237 -24.236 1.00 90.25 100 ASP A O 1
ATOM 759 N N . ALA A 1 101 ? 12.198 -9.626 -25.611 1.00 93.69 101 ALA A N 1
ATOM 760 C CA . ALA A 1 101 ? 13.541 -9.182 -25.973 1.00 93.69 101 ALA A CA 1
ATOM 761 C C . ALA A 1 101 ? 14.221 -8.435 -24.816 1.00 93.69 101 ALA A C 1
ATOM 763 O O . ALA A 1 101 ? 13.566 -7.781 -24.002 1.00 93.69 101 ALA A O 1
ATOM 764 N N . ASP A 1 102 ? 15.554 -8.485 -24.784 1.00 93.06 102 ASP A N 1
ATOM 765 C CA . ASP A 1 102 ? 16.332 -7.734 -23.801 1.00 93.06 102 ASP A CA 1
ATOM 766 C C . ASP A 1 102 ? 16.048 -6.224 -23.911 1.00 93.06 102 ASP A C 1
ATOM 768 O O . ASP A 1 102 ? 15.944 -5.664 -25.006 1.00 93.06 102 ASP A O 1
ATOM 772 N N . GLY A 1 103 ? 15.864 -5.570 -22.764 1.00 90.12 103 GLY A N 1
ATOM 773 C CA . GLY A 1 103 ? 15.425 -4.175 -22.667 1.00 90.12 103 GLY A CA 1
ATOM 774 C C . GLY A 1 103 ? 13.907 -3.939 -22.736 1.00 90.12 103 GLY A C 1
ATOM 775 O O . GLY A 1 103 ? 13.466 -2.820 -22.458 1.00 90.12 103 GLY A O 1
ATOM 776 N N . VAL A 1 104 ? 13.082 -4.950 -23.037 1.00 92.12 104 VAL A N 1
ATOM 777 C CA . VAL A 1 104 ? 11.615 -4.832 -22.961 1.00 92.12 104 VAL A CA 1
ATOM 778 C C . VAL A 1 104 ? 11.150 -5.146 -21.541 1.00 92.12 104 VAL A C 1
ATOM 780 O O . VAL A 1 104 ? 11.040 -6.297 -21.130 1.00 92.12 104 VAL A O 1
ATOM 783 N N . VAL A 1 105 ? 10.871 -4.095 -20.770 1.00 90.69 105 VAL A N 1
ATOM 784 C CA . VAL A 1 105 ? 10.517 -4.204 -19.348 1.00 90.69 105 VAL A CA 1
ATOM 785 C C . VAL A 1 105 ? 9.080 -3.778 -19.077 1.00 90.69 105 VAL A C 1
ATOM 787 O O . VAL A 1 105 ? 8.549 -2.839 -19.672 1.00 90.69 105 VAL A O 1
ATOM 790 N N . GLN A 1 106 ? 8.438 -4.450 -18.122 1.00 90.94 106 GLN A N 1
ATOM 791 C CA . GLN A 1 106 ? 7.114 -4.055 -17.655 1.00 90.94 106 GLN A CA 1
ATOM 792 C C . GLN A 1 106 ? 7.193 -2.727 -16.900 1.00 90.94 106 GLN A C 1
ATOM 794 O O . GLN A 1 106 ? 8.043 -2.538 -16.029 1.00 90.94 106 GLN A O 1
ATOM 799 N N . ALA A 1 107 ? 6.252 -1.822 -17.182 1.00 91.38 107 ALA A N 1
ATOM 800 C CA . ALA A 1 107 ? 6.269 -0.467 -16.630 1.00 91.38 107 ALA A CA 1
ATOM 801 C C . ALA A 1 107 ? 6.378 -0.447 -15.097 1.00 91.38 107 ALA A C 1
ATOM 803 O O . ALA A 1 107 ? 7.139 0.340 -14.541 1.00 91.38 107 ALA A O 1
ATOM 804 N N . MET A 1 108 ? 5.656 -1.333 -14.404 1.00 90.88 108 MET A N 1
ATOM 805 C CA . MET A 1 108 ? 5.680 -1.367 -12.941 1.00 90.88 108 MET A CA 1
ATOM 806 C C . MET A 1 108 ? 6.999 -1.878 -12.355 1.00 90.88 108 MET A C 1
ATOM 808 O O . MET A 1 108 ? 7.332 -1.454 -11.252 1.00 90.88 108 MET A O 1
ATOM 812 N N . ASP A 1 109 ? 7.757 -2.723 -13.061 1.00 90.06 109 ASP A N 1
ATOM 813 C CA . ASP A 1 109 ? 9.097 -3.126 -12.607 1.00 90.06 109 ASP A CA 1
ATOM 814 C C . ASP A 1 109 ? 10.035 -1.928 -12.654 1.00 90.06 109 ASP A C 1
ATOM 816 O O . ASP A 1 109 ? 10.625 -1.552 -11.640 1.00 90.06 109 ASP A O 1
ATOM 820 N N . PHE A 1 110 ? 10.069 -1.260 -13.809 1.00 91.69 110 PHE A N 1
ATOM 821 C CA . PHE A 1 110 ? 10.913 -0.095 -14.024 1.00 91.69 110 PHE A CA 1
ATOM 822 C C . PHE A 1 110 ? 10.569 1.047 -13.057 1.00 91.69 110 PHE A C 1
ATOM 824 O O . PHE A 1 110 ? 11.442 1.561 -12.361 1.00 91.69 110 PHE A O 1
ATOM 831 N N . LEU A 1 111 ? 9.293 1.429 -12.950 1.00 92.31 111 LEU A N 1
ATOM 832 C CA . LEU A 1 111 ? 8.862 2.549 -12.102 1.00 92.31 111 LEU A CA 1
ATOM 833 C C . LEU A 1 111 ? 9.100 2.283 -10.609 1.00 92.31 111 LEU A C 1
ATOM 835 O O . LEU A 1 111 ? 9.545 3.179 -9.881 1.00 92.31 111 LEU A O 1
ATOM 839 N N . THR A 1 112 ? 8.855 1.051 -10.154 1.00 91.00 112 THR A N 1
ATOM 840 C CA . THR A 1 112 ? 9.099 0.667 -8.758 1.00 91.00 112 THR A CA 1
ATOM 841 C C . THR A 1 112 ? 10.594 0.674 -8.453 1.00 91.00 112 THR A C 1
ATOM 843 O O . THR A 1 112 ? 10.997 1.241 -7.437 1.00 91.00 112 THR A O 1
ATOM 846 N N . GLN A 1 113 ? 11.422 0.100 -9.334 1.00 91.75 113 GLN A N 1
ATOM 847 C CA . GLN A 1 113 ? 12.880 0.126 -9.206 1.00 91.75 113 GLN A CA 1
ATOM 848 C C . GLN A 1 113 ? 13.404 1.560 -9.148 1.00 91.75 113 GLN A C 1
ATOM 850 O O . GLN A 1 113 ? 14.120 1.900 -8.210 1.00 91.75 113 GLN A O 1
ATOM 855 N N . GLN A 1 114 ? 13.010 2.419 -10.092 1.00 91.50 114 GLN A N 1
ATOM 856 C CA . GLN A 1 114 ? 13.463 3.812 -10.126 1.00 91.50 114 GLN A CA 1
ATOM 857 C C . GLN A 1 114 ? 13.068 4.570 -8.858 1.00 91.50 114 GLN A C 1
ATOM 859 O O . GLN A 1 114 ? 13.885 5.283 -8.281 1.00 91.50 114 GLN A O 1
ATOM 864 N N . THR A 1 115 ? 11.844 4.362 -8.366 1.00 89.81 115 THR A N 1
ATOM 865 C CA . THR A 1 115 ? 11.413 4.948 -7.092 1.00 89.81 115 THR A CA 1
ATOM 866 C C . THR A 1 115 ? 12.319 4.472 -5.955 1.00 89.81 115 THR A C 1
ATOM 868 O O . THR A 1 115 ? 12.837 5.290 -5.203 1.00 89.81 115 THR A O 1
ATOM 871 N N . LYS A 1 116 ? 12.574 3.165 -5.841 1.00 90.00 116 LYS A N 1
ATOM 872 C CA . LYS A 1 116 ? 13.444 2.604 -4.796 1.00 90.00 116 LYS A CA 1
ATOM 873 C C . LYS A 1 116 ? 14.869 3.164 -4.847 1.00 90.00 116 LYS A C 1
ATOM 875 O O . LYS A 1 116 ? 15.380 3.545 -3.798 1.00 90.00 116 LYS A O 1
ATOM 880 N N . VAL A 1 117 ? 15.456 3.304 -6.039 1.00 91.00 117 VAL A N 1
ATOM 881 C CA . VAL A 1 117 ? 16.782 3.921 -6.235 1.00 91.00 117 VAL A CA 1
ATOM 882 C C . VAL A 1 117 ? 16.805 5.363 -5.725 1.00 91.00 117 VAL A C 1
ATOM 884 O O . VAL A 1 117 ? 17.707 5.729 -4.977 1.00 91.00 117 VAL A O 1
ATOM 887 N N . VAL A 1 118 ? 15.794 6.170 -6.064 1.00 88.75 118 VAL A N 1
ATOM 888 C CA . VAL A 1 118 ? 15.689 7.568 -5.601 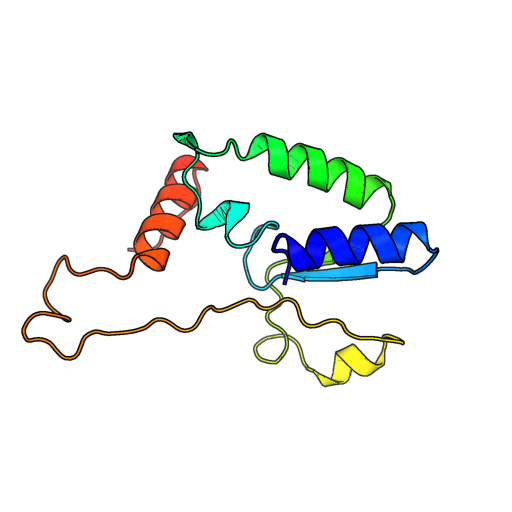1.00 88.75 118 VAL A CA 1
ATOM 889 C C . VAL A 1 118 ? 15.617 7.662 -4.072 1.00 88.75 118 VAL A C 1
ATOM 891 O O . VAL A 1 118 ? 16.134 8.612 -3.493 1.00 88.75 118 VAL A O 1
ATOM 894 N N . PHE A 1 119 ? 15.025 6.666 -3.411 1.00 86.31 119 PHE A N 1
ATOM 895 C CA . PHE A 1 119 ? 14.955 6.577 -1.948 1.00 86.31 119 PHE A CA 1
ATOM 896 C C . PHE A 1 119 ? 16.123 5.805 -1.313 1.00 86.31 119 PHE A C 1
ATOM 898 O O . PHE A 1 119 ? 16.045 5.450 -0.139 1.00 86.31 119 PHE A O 1
ATOM 905 N N . GLY A 1 120 ? 17.198 5.531 -2.062 1.00 88.19 120 GLY A N 1
ATOM 906 C CA . GLY A 1 120 ? 18.392 4.853 -1.549 1.00 88.19 120 GLY A CA 1
ATOM 907 C C . GLY A 1 120 ? 18.160 3.403 -1.116 1.00 88.19 120 GLY A C 1
ATOM 908 O O . GLY A 1 120 ? 18.935 2.868 -0.326 1.00 88.19 120 GLY A O 1
ATOM 909 N N . LYS A 1 121 ? 17.085 2.764 -1.592 1.00 88.31 121 LYS A N 1
ATOM 910 C CA . LYS A 1 121 ? 16.785 1.363 -1.285 1.00 88.31 121 LYS A CA 1
ATOM 911 C C . LYS A 1 121 ? 17.584 0.435 -2.189 1.00 88.31 121 LYS A C 1
ATOM 913 O O . LYS A 1 121 ? 17.780 0.714 -3.371 1.00 88.31 121 LYS A O 1
ATOM 918 N N . GLU A 1 122 ? 17.984 -0.705 -1.635 1.00 83.56 122 GLU A N 1
ATOM 919 C CA . GLU A 1 122 ? 18.625 -1.766 -2.403 1.00 83.56 122 GLU A CA 1
ATOM 920 C C . GLU A 1 122 ? 17.635 -2.327 -3.432 1.00 83.56 122 GLU A C 1
ATOM 922 O O . GLU A 1 122 ? 16.509 -2.717 -3.098 1.00 83.56 122 GLU A O 1
ATOM 927 N N . VAL A 1 123 ? 18.046 -2.346 -4.698 1.00 81.69 123 VAL A N 1
ATOM 928 C CA . VAL A 1 123 ? 17.283 -2.970 -5.777 1.00 81.69 123 VAL A CA 1
ATOM 929 C C . VAL A 1 123 ? 18.095 -4.141 -6.296 1.00 81.69 123 VAL A C 1
ATOM 931 O O . VAL A 1 123 ? 19.250 -3.978 -6.678 1.00 81.69 123 VAL A O 1
ATOM 934 N N . LYS A 1 124 ? 17.490 -5.329 -6.282 1.00 67.50 124 LYS A N 1
ATOM 935 C CA . LYS A 1 124 ? 18.077 -6.505 -6.918 1.00 67.50 124 LYS A CA 1
ATOM 936 C C . LYS A 1 124 ? 17.977 -6.335 -8.434 1.00 67.50 124 LYS A C 1
ATOM 938 O O . LYS A 1 124 ? 16.908 -5.961 -8.916 1.00 67.50 124 LYS A O 1
ATOM 943 N N . ASN A 1 125 ? 19.096 -6.565 -9.117 1.00 53.25 125 ASN A N 1
ATOM 944 C CA . ASN A 1 125 ? 19.166 -6.628 -10.578 1.00 53.25 125 ASN A CA 1
ATOM 945 C C . ASN A 1 125 ? 18.392 -7.832 -11.109 1.00 53.25 125 ASN A C 1
ATOM 947 O O . ASN A 1 125 ? 18.430 -8.888 -10.432 1.00 53.25 125 ASN A O 1
#

Organism: NCBI:txid1912246

InterPro domains:
  IPR036188 FAD/NAD(P)-binding domain superfamily [G3DSA:3.50.50.60] (1-124)
  IPR051394 Glutamate Synthase [PTHR43100] (1-123)

Mean predicted aligned error: 3.63 Å

Nearest PDB structures (foldseek):
  7mfm-assembly1_I  TM=9.623E-01  e=2.858E-08  Bacillus subtilis
  5jfc-assembly1_L  TM=9.725E-01  e=6.092E-06  Pyrococcus furiosus
  8oh5-assembly1_C  TM=9.010E-01  e=2.779E-06  Sporomusa ovata DSM 2662
  4ylf-assembly1_B  TM=9.640E-01  e=2.110E-05  Thermotoga maritima MSB8
  5vj7-assembly1_A  TM=9.491E-01  e=2.253E-05  Pyrococcus furiosus COM1

Secondary structure (DSSP, 8-state):
--SHHHHHHHHHHHHTT---EEE-SSSSSSTHHHHTS-TTTS-THH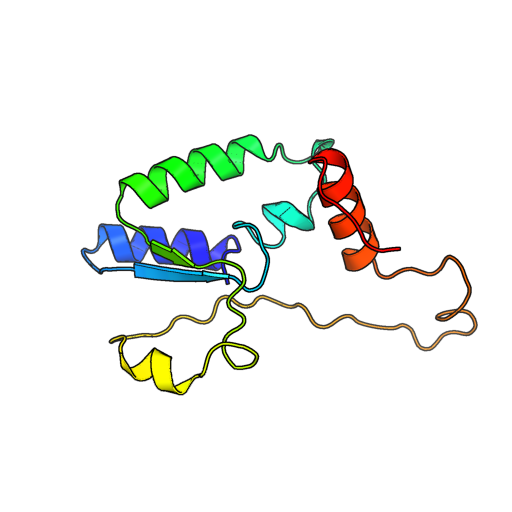HHHHHHHHHHTT-EEE-S--BTTTB-GGGGGGSS---------PPPP--STTTTSTT---HHHHHHHHHHHHTT-----

Solvent-accessible surface area (backbone atoms only — not comparable to full-atom values): 7690 Å² total; per-residue (Å²): 50,38,22,72,65,27,52,53,50,44,51,55,43,39,76,73,70,44,90,39,75,45,43,18,50,48,87,62,81,30,42,52,66,54,39,57,48,55,59,95,82,44,59,62,64,63,54,52,57,51,49,53,52,46,44,73,75,62,43,43,77,41,59,62,33,34,76,72,75,81,33,67,61,73,65,56,73,81,46,97,74,86,82,91,33,74,78,87,79,81,81,85,84,68,102,49,95,67,58,86,35,91,90,58,72,59,67,68,60,56,38,32,49,54,46,36,51,76,70,73,43,90,72,88,131

Sequence (125 aa):
GSGPAGLATAQQLNRAGHTVTVFERDDEIGGLLRYGIPNFKMEKEIIDRRLAILKAEGITFKTNVNVGVNYDVKELKAFDAVVLCGGATERRSLPTPGIDADGVVQAMDFLTQQTKVVFGKEVKN